Protein AF-A0A7X3HGC6-F1 (afdb_monomer)

Mean predicted aligned error: 2.89 Å

Solvent-accessible surface area (backbone atoms only — not comparable to full-atom values): 5429 Å² total; per-residue (Å²): 90,54,83,87,49,52,72,52,50,57,57,40,58,54,70,56,56,88,66,59,96,92,52,82,77,76,64,79,70,57,51,75,36,72,87,50,30,73,79,52,65,72,66,70,76,51,98,56,45,48,54,47,61,43,70,56,96,91,36,80,76,33,41,40,39,32,31,68,55,98,50,96,85,59,84,55,99,83,57,56,49,79,49,70,68

Secondary structure (DSSP, 8-state):
--TTTGGGHHHHHHHTS---TTSPPPPGGGGGSHHHHTTTTTTTSSTT-EEEEEEETTEEEEEEEEE---STT---TTS-EEEE-

Radius of gyration: 13.49 Å; Cα contacts (8 Å, |Δi|>4): 97; chains: 1; bounding box: 30×28×38 Å

Structure (mmCIF, N/CA/C/O backbone):
data_AF-A0A7X3HGC6-F1
#
_entry.id   AF-A0A7X3HGC6-F1
#
loop_
_atom_site.group_PDB
_atom_site.id
_atom_site.type_symbol
_atom_site.label_atom_id
_atom_site.label_alt_id
_atom_site.label_comp_id
_atom_site.label_asym_id
_atom_site.label_entity_id
_atom_site.label_seq_id
_atom_site.pdbx_PDB_ins_code
_atom_site.Cartn_x
_atom_site.Cartn_y
_atom_site.Cartn_z
_atom_site.occupancy
_atom_site.B_iso_or_equiv
_atom_site.auth_seq_id
_atom_site.auth_comp_id
_atom_site.auth_asym_id
_atom_site.auth_atom_id
_atom_site.pdbx_PDB_model_num
ATOM 1 N N . MET A 1 1 ? -10.288 2.688 4.276 1.00 93.62 1 MET A N 1
ATOM 2 C CA . MET A 1 1 ? -9.191 3.492 4.838 1.00 93.62 1 MET A CA 1
ATOM 3 C C . ME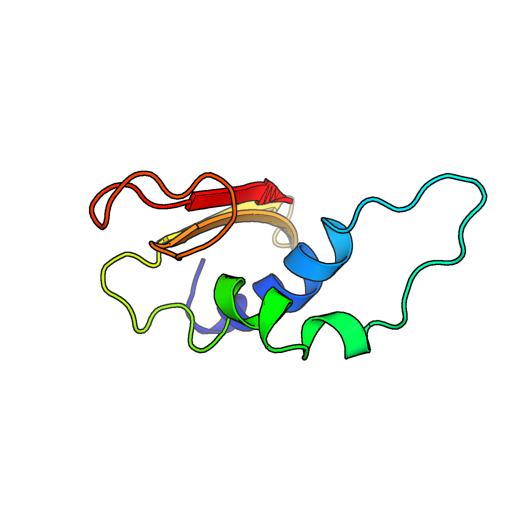T A 1 1 ? -9.579 4.956 4.748 1.00 93.62 1 MET A C 1
ATOM 5 O O . MET A 1 1 ? -10.088 5.352 3.700 1.00 93.62 1 MET A O 1
ATOM 9 N N . THR A 1 2 ? -9.427 5.731 5.816 1.00 95.81 2 THR A N 1
ATOM 10 C CA . THR A 1 2 ? -9.652 7.185 5.801 1.00 95.81 2 THR A CA 1
ATOM 11 C C . THR A 1 2 ? -8.393 7.925 5.346 1.00 95.81 2 THR A C 1
ATOM 13 O O . THR A 1 2 ? -7.310 7.341 5.278 1.00 95.81 2 THR A O 1
ATOM 16 N N . MET A 1 3 ? -8.514 9.216 5.023 1.00 94.75 3 MET A N 1
ATOM 17 C CA . MET A 1 3 ? -7.363 10.009 4.570 1.00 94.75 3 MET A CA 1
ATOM 18 C C . MET A 1 3 ? -6.264 10.102 5.633 1.00 94.75 3 MET A C 1
ATOM 20 O O . MET A 1 3 ? -5.080 10.129 5.307 1.00 94.75 3 MET A O 1
ATOM 24 N N . GLU A 1 4 ? -6.652 10.121 6.908 1.00 96.38 4 GLU A N 1
ATOM 25 C CA . GLU A 1 4 ? -5.736 10.139 8.048 1.00 96.38 4 GLU A CA 1
ATOM 26 C C . GLU A 1 4 ? -4.944 8.832 8.173 1.00 96.38 4 GLU A C 1
ATOM 28 O O . GLU A 1 4 ? -3.860 8.823 8.753 1.00 96.38 4 GLU A O 1
ATOM 33 N N . GLU A 1 5 ? -5.467 7.737 7.619 1.00 97.38 5 GLU A N 1
ATOM 34 C CA . GLU A 1 5 ? -4.846 6.418 7.664 1.00 97.38 5 GLU A CA 1
ATOM 35 C C . GLU A 1 5 ? -3.886 6.186 6.491 1.00 97.38 5 GLU A C 1
ATOM 37 O O . GLU A 1 5 ? -2.947 5.417 6.663 1.00 97.38 5 GLU A O 1
ATOM 42 N N . TYR A 1 6 ? -4.036 6.860 5.339 1.00 97.19 6 TYR A N 1
ATOM 43 C CA . TYR A 1 6 ? -3.176 6.675 4.149 1.00 97.19 6 TYR A CA 1
ATOM 44 C C . TYR A 1 6 ? -1.663 6.655 4.414 1.00 97.19 6 TYR A C 1
ATOM 46 O O . TYR A 1 6 ? -0.980 5.841 3.788 1.00 97.19 6 TYR A O 1
ATOM 54 N N . PRO A 1 7 ? -1.100 7.460 5.339 1.00 95.88 7 PRO A N 1
ATOM 55 C CA . PRO A 1 7 ? 0.317 7.362 5.675 1.00 95.88 7 PRO A CA 1
ATOM 56 C C . PRO A 1 7 ? 0.772 5.959 6.116 1.00 95.88 7 PRO A C 1
ATOM 58 O O . PRO A 1 7 ? 1.930 5.617 5.883 1.00 95.88 7 PRO A O 1
ATOM 61 N N . LEU A 1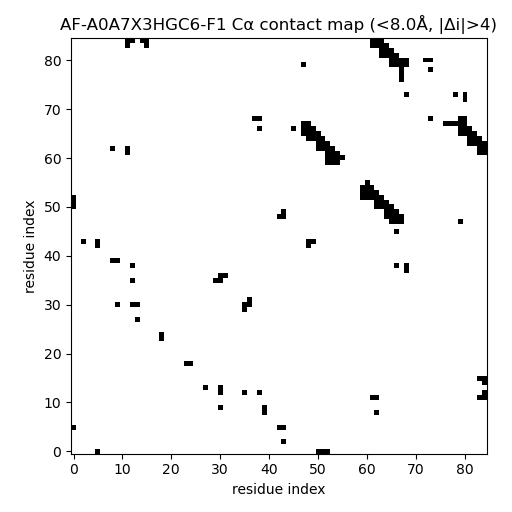 8 ? -0.122 5.129 6.673 1.00 96.88 8 LEU A N 1
ATOM 62 C CA . LEU A 1 8 ? 0.163 3.742 7.070 1.00 96.88 8 LEU A CA 1
ATOM 63 C C . LEU A 1 8 ? 0.521 2.840 5.884 1.00 96.88 8 LEU A C 1
ATOM 65 O O . LEU A 1 8 ? 1.200 1.835 6.075 1.00 96.88 8 LEU A O 1
ATOM 69 N N . LEU A 1 9 ? 0.124 3.192 4.655 1.00 97.44 9 LEU A N 1
ATOM 70 C CA . LEU A 1 9 ? 0.490 2.417 3.467 1.00 97.44 9 LEU A CA 1
ATOM 71 C C . LEU A 1 9 ? 2.011 2.341 3.267 1.00 97.44 9 LEU A C 1
ATOM 73 O O . LEU A 1 9 ? 2.496 1.366 2.707 1.00 97.44 9 LEU A O 1
ATOM 77 N N . ASN A 1 10 ? 2.779 3.325 3.750 1.00 96.75 10 ASN A N 1
ATOM 78 C CA . ASN A 1 10 ? 4.244 3.265 3.729 1.00 96.75 10 ASN A CA 1
ATOM 79 C C . ASN A 1 10 ? 4.796 2.147 4.626 1.00 96.75 10 ASN A C 1
ATOM 81 O O . ASN A 1 10 ? 5.760 1.482 4.249 1.00 96.75 10 ASN A O 1
ATOM 85 N N . ASP A 1 11 ? 4.192 1.934 5.797 1.00 96.12 11 ASP A N 1
ATOM 86 C CA . ASP A 1 11 ? 4.591 0.846 6.688 1.00 96.12 11 ASP A CA 1
ATOM 87 C C . ASP A 1 11 ? 4.192 -0.511 6.090 1.00 96.12 11 ASP A C 1
ATOM 89 O O . ASP A 1 11 ? 5.042 -1.394 5.998 1.00 96.12 11 ASP A O 1
ATOM 93 N N . PHE A 1 12 ? 2.970 -0.642 5.559 1.00 96.88 12 PHE A N 1
ATOM 94 C CA . PHE A 1 12 ? 2.534 -1.860 4.859 1.00 96.88 12 PHE A CA 1
ATOM 95 C C . PHE A 1 12 ? 3.383 -2.182 3.625 1.00 96.88 12 PHE A C 1
ATOM 97 O O . PHE A 1 12 ? 3.714 -3.336 3.370 1.00 96.88 12 PHE A O 1
ATOM 104 N N . LEU A 1 13 ? 3.794 -1.166 2.865 1.00 96.06 13 LEU A N 1
ATOM 105 C CA . LEU A 1 13 ? 4.691 -1.348 1.727 1.00 96.06 13 LEU A CA 1
ATOM 106 C C . LEU A 1 13 ? 6.064 -1.878 2.157 1.00 96.06 13 LEU A C 1
ATOM 108 O O . LEU A 1 13 ? 6.644 -2.706 1.459 1.00 96.06 13 LEU A O 1
ATOM 112 N N . TYR A 1 14 ? 6.587 -1.413 3.294 1.00 95.62 14 TYR A N 1
ATOM 113 C CA . TYR A 1 14 ? 7.836 -1.928 3.852 1.00 95.62 14 TYR A CA 1
ATOM 114 C C . TYR A 1 14 ? 7.687 -3.381 4.325 1.00 95.62 14 TYR A C 1
ATOM 116 O O . TYR A 1 14 ? 8.570 -4.200 4.078 1.00 95.62 14 TYR A O 1
ATOM 124 N N . GLU A 1 15 ? 6.573 -3.709 4.982 1.00 92.94 15 GLU A N 1
ATOM 125 C CA . GLU A 1 15 ? 6.277 -5.059 5.480 1.00 92.94 15 GLU A CA 1
ATOM 126 C C . GLU A 1 15 ? 6.083 -6.080 4.347 1.00 92.94 15 GLU A C 1
ATOM 128 O O . GLU A 1 15 ? 6.446 -7.245 4.505 1.00 92.94 15 GLU A O 1
ATOM 133 N N . ALA A 1 16 ? 5.625 -5.634 3.174 1.00 91.62 16 ALA A N 1
ATOM 134 C CA . ALA A 1 16 ? 5.507 -6.458 1.972 1.00 91.62 16 ALA A CA 1
ATOM 135 C C . ALA A 1 16 ? 6.856 -6.803 1.301 1.00 91.62 16 ALA A C 1
ATOM 137 O O . ALA A 1 16 ? 6.891 -7.616 0.371 1.00 91.62 16 ALA A O 1
ATOM 138 N N . ILE A 1 17 ? 7.977 -6.205 1.729 1.00 91.50 17 ILE A N 1
ATOM 139 C CA . ILE A 1 17 ? 9.296 -6.516 1.165 1.00 91.50 17 ILE A CA 1
ATOM 140 C C . ILE A 1 17 ? 9.706 -7.922 1.602 1.00 91.50 17 ILE A C 1
ATOM 142 O O . ILE A 1 17 ? 9.997 -8.181 2.769 1.00 91.50 17 ILE A O 1
ATOM 146 N N . PHE A 1 18 ? 9.795 -8.832 0.633 1.00 91.12 18 PHE A N 1
ATOM 147 C CA . PHE A 1 18 ? 10.296 -10.177 0.877 1.00 91.12 18 PHE A CA 1
ATOM 148 C C . PHE A 1 18 ? 11.774 -10.147 1.291 1.00 91.12 18 PHE A C 1
ATOM 150 O O . PHE A 1 18 ? 12.635 -9.671 0.547 1.00 91.12 18 PHE A O 1
ATOM 157 N N . ILE A 1 19 ? 12.067 -10.698 2.469 1.00 90.50 19 ILE A N 1
ATOM 158 C CA .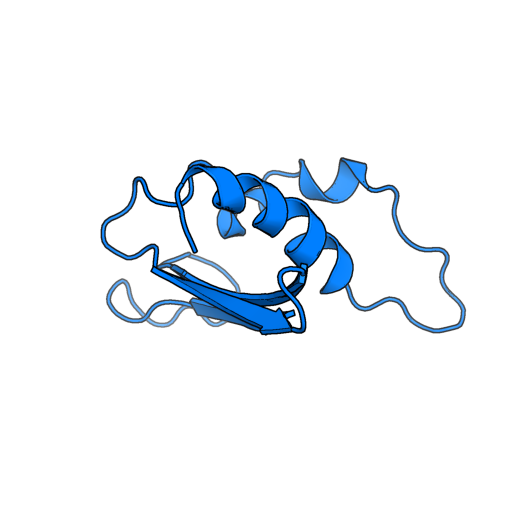 ILE A 1 19 ? 13.416 -10.798 3.028 1.00 90.50 19 ILE A CA 1
ATOM 159 C C . ILE A 1 19 ? 13.725 -12.286 3.248 1.00 90.50 19 ILE A C 1
ATOM 161 O O . ILE A 1 19 ? 13.092 -12.912 4.097 1.00 90.50 19 ILE A O 1
ATOM 165 N N . PRO A 1 20 ? 14.674 -12.875 2.498 1.00 92.38 20 PRO A N 1
ATOM 166 C CA . PRO A 1 20 ? 15.128 -14.242 2.750 1.00 92.38 20 PRO A CA 1
ATOM 167 C C . PRO A 1 20 ? 15.762 -14.383 4.143 1.00 92.38 20 PRO A C 1
ATOM 169 O O . PRO A 1 20 ? 16.434 -13.460 4.597 1.00 92.38 20 PRO A O 1
ATOM 172 N N . ASP A 1 21 ? 15.650 -15.560 4.771 1.00 90.12 21 ASP A N 1
ATOM 173 C CA . ASP A 1 21 ? 16.114 -15.830 6.151 1.00 90.12 21 ASP A CA 1
ATOM 174 C C . ASP A 1 21 ? 17.575 -15.430 6.445 1.00 90.12 21 ASP A C 1
ATOM 176 O O . ASP A 1 21 ? 17.939 -15.153 7.587 1.00 90.12 21 ASP A O 1
ATOM 180 N N . SER A 1 22 ? 18.438 -15.421 5.428 1.00 92.00 22 SER A N 1
ATOM 181 C CA . SER A 1 22 ? 19.869 -15.117 5.547 1.00 92.00 22 SER A CA 1
ATOM 182 C C . SER A 1 22 ? 20.238 -13.667 5.219 1.00 92.00 22 SER A C 1
ATOM 184 O O . SER A 1 22 ? 21.425 -13.335 5.187 1.00 92.00 22 SER A O 1
ATOM 186 N N . ILE A 1 23 ? 19.253 -12.804 4.956 1.00 93.50 23 ILE A N 1
ATOM 187 C CA . ILE A 1 23 ? 19.460 -11.419 4.531 1.00 93.50 23 ILE A CA 1
ATOM 188 C C . ILE A 1 23 ? 18.968 -10.457 5.609 1.00 93.50 23 ILE A C 1
ATOM 190 O O . ILE A 1 23 ? 17.857 -10.563 6.118 1.00 93.50 23 ILE A O 1
ATOM 194 N N . THR A 1 24 ? 19.801 -9.472 5.939 1.00 92.25 24 THR A N 1
ATOM 195 C CA . THR A 1 24 ? 19.399 -8.382 6.828 1.00 92.25 24 THR A CA 1
ATOM 196 C C . THR A 1 24 ? 18.347 -7.509 6.135 1.00 92.25 24 THR A C 1
ATOM 198 O O . THR A 1 24 ? 18.588 -7.087 4.999 1.00 92.25 24 THR A O 1
ATOM 201 N N . PRO A 1 25 ? 17.225 -7.179 6.802 1.00 92.12 25 PRO A N 1
ATOM 202 C CA . PRO A 1 25 ? 16.236 -6.248 6.273 1.00 92.12 25 PRO A CA 1
ATOM 203 C C . PRO A 1 25 ? 16.865 -4.924 5.826 1.00 92.12 25 PRO A C 1
ATOM 205 O O . PRO A 1 25 ? 17.754 -4.386 6.495 1.00 92.12 25 PRO A O 1
ATOM 208 N N . ALA A 1 26 ? 16.379 -4.382 4.709 1.00 91.75 26 ALA A N 1
ATOM 209 C CA . ALA A 1 26 ? 16.751 -3.040 4.282 1.00 91.75 26 ALA A CA 1
ATOM 210 C C . ALA A 1 26 ? 16.336 -2.002 5.336 1.00 91.75 26 ALA A C 1
ATOM 212 O O . ALA A 1 26 ? 15.419 -2.215 6.123 1.00 91.75 26 ALA A O 1
ATOM 213 N N . GLN A 1 27 ? 16.996 -0.848 5.358 1.00 95.00 27 GLN A N 1
ATOM 214 C CA . GLN A 1 27 ? 16.556 0.245 6.220 1.00 95.00 27 GLN A CA 1
ATOM 215 C C . GLN A 1 27 ? 15.179 0.756 5.775 1.00 95.00 27 GLN A C 1
ATOM 217 O O . GLN A 1 27 ? 14.896 0.815 4.580 1.00 95.00 27 GLN A O 1
ATOM 222 N N . LYS A 1 28 ? 14.344 1.203 6.727 1.00 93.69 28 LYS A N 1
ATOM 223 C CA . LYS A 1 28 ? 13.011 1.757 6.425 1.00 93.69 28 LYS A CA 1
ATOM 224 C C . LYS A 1 28 ? 13.044 2.913 5.423 1.00 93.69 28 LYS A C 1
ATOM 226 O O . LYS A 1 28 ? 12.065 3.133 4.741 1.00 93.69 28 LYS A O 1
ATOM 231 N N . ASN A 1 29 ? 14.144 3.645 5.272 1.00 95.50 29 ASN A N 1
ATOM 232 C CA . ASN A 1 29 ? 14.236 4.701 4.256 1.00 95.50 29 ASN A CA 1
ATOM 233 C C . ASN A 1 29 ? 14.149 4.186 2.806 1.00 95.50 29 ASN A C 1
ATOM 235 O O . ASN A 1 29 ? 13.940 5.002 1.912 1.00 95.50 29 ASN A O 1
ATOM 239 N N . ILE A 1 30 ? 14.267 2.873 2.560 1.00 95.50 30 ILE A N 1
ATOM 240 C CA . ILE A 1 30 ? 14.109 2.292 1.223 1.00 95.50 30 ILE A CA 1
ATOM 241 C C . ILE A 1 30 ? 12.749 2.636 0.615 1.00 95.50 30 ILE A C 1
ATOM 243 O O . ILE A 1 30 ? 12.686 2.913 -0.577 1.00 95.50 30 ILE A O 1
ATOM 247 N N . ILE A 1 31 ? 11.683 2.723 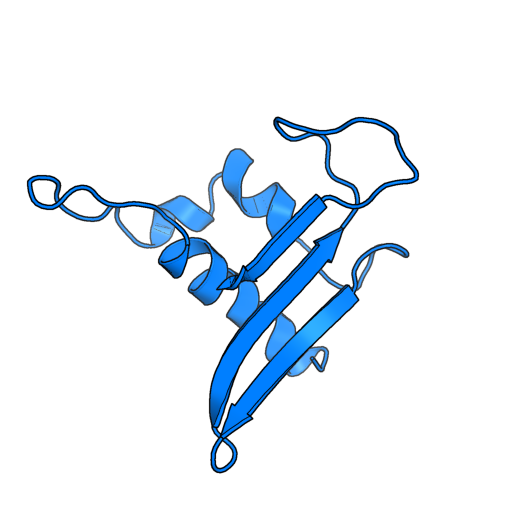1.425 1.00 95.75 31 ILE A N 1
ATOM 248 C CA . ILE A 1 31 ? 10.349 3.084 0.925 1.00 95.75 31 ILE A CA 1
ATOM 249 C C . ILE A 1 31 ? 10.303 4.483 0.320 1.00 95.75 31 ILE A C 1
ATOM 251 O O . ILE A 1 31 ? 9.422 4.737 -0.485 1.00 95.75 31 ILE A O 1
ATOM 255 N N . ALA A 1 32 ? 11.244 5.378 0.639 1.00 95.50 32 ALA A N 1
ATOM 256 C CA . ALA A 1 32 ? 11.316 6.705 0.030 1.00 95.50 32 ALA A CA 1
ATOM 257 C C . A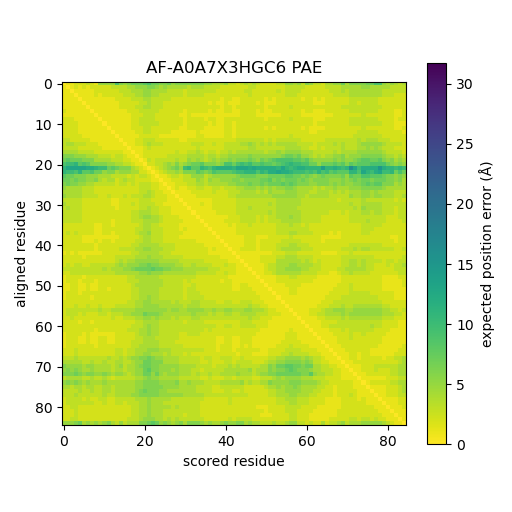LA A 1 32 ? 11.870 6.688 -1.408 1.00 95.50 32 ALA A C 1
ATOM 259 O O . ALA A 1 32 ? 11.911 7.739 -2.051 1.00 95.50 32 ALA A O 1
ATOM 260 N N . SER A 1 33 ? 12.320 5.535 -1.916 1.00 96.00 33 SER A N 1
ATOM 261 C CA . SER A 1 33 ? 12.804 5.429 -3.289 1.00 96.00 33 SER A CA 1
ATOM 262 C C . SER A 1 33 ? 11.655 5.651 -4.289 1.00 96.00 33 SER A C 1
ATOM 264 O O . SER A 1 33 ? 10.522 5.237 -4.021 1.00 96.00 33 SER A O 1
ATOM 266 N N . PRO A 1 34 ? 11.903 6.293 -5.446 1.00 94.38 34 PRO A N 1
ATOM 267 C CA . PRO A 1 34 ? 10.873 6.511 -6.464 1.00 94.38 34 PRO A CA 1
ATOM 268 C C . PRO A 1 34 ? 10.175 5.220 -6.918 1.00 94.38 34 PRO A C 1
ATOM 270 O O . PRO A 1 34 ? 8.977 5.224 -7.191 1.00 94.38 34 PRO A O 1
ATOM 273 N N . GLU A 1 35 ? 10.918 4.114 -6.959 1.00 92.56 35 GLU A N 1
ATOM 274 C CA . GLU A 1 35 ? 10.443 2.797 -7.385 1.00 92.56 35 GLU A CA 1
ATOM 275 C C . GLU A 1 35 ? 9.413 2.199 -6.419 1.00 92.56 35 GLU A C 1
ATOM 277 O O . GLU A 1 35 ? 8.535 1.459 -6.854 1.00 92.56 35 GLU A O 1
ATOM 282 N N . LEU A 1 36 ? 9.499 2.523 -5.125 1.00 94.50 36 LEU A N 1
ATOM 283 C CA . LEU A 1 36 ? 8.532 2.092 -4.112 1.00 94.50 36 LEU A CA 1
ATOM 284 C C . LEU A 1 36 ? 7.441 3.143 -3.885 1.00 94.50 36 LEU A C 1
ATOM 286 O O . LEU A 1 36 ? 6.275 2.805 -3.694 1.00 94.50 36 LEU A O 1
ATOM 290 N N . GLN A 1 37 ? 7.763 4.430 -3.997 1.00 95.88 37 GLN A N 1
ATOM 291 C CA . GLN A 1 37 ? 6.776 5.496 -3.829 1.00 95.88 37 GLN A CA 1
ATOM 292 C C . GLN A 1 37 ? 5.665 5.478 -4.884 1.00 95.88 37 GLN A C 1
ATOM 294 O O . GLN A 1 37 ? 4.578 5.979 -4.602 1.00 95.88 37 GLN A O 1
ATOM 299 N N . ILE A 1 38 ? 5.856 4.844 -6.047 1.00 94.81 38 ILE A N 1
ATOM 300 C CA . ILE A 1 38 ? 4.773 4.652 -7.028 1.00 94.81 38 ILE A CA 1
ATOM 301 C C . ILE A 1 38 ? 3.532 3.961 -6.430 1.00 94.81 38 ILE A C 1
ATOM 303 O O . ILE A 1 38 ? 2.422 4.214 -6.886 1.00 94.81 38 ILE A O 1
ATOM 307 N N . TYR A 1 39 ? 3.690 3.162 -5.367 1.00 95.50 39 TYR A N 1
ATOM 308 C CA . TYR A 1 39 ? 2.583 2.462 -4.711 1.00 95.50 39 TYR A CA 1
ATOM 309 C C . TYR A 1 39 ? 1.726 3.375 -3.827 1.00 95.50 39 TYR A C 1
ATOM 311 O O . TYR A 1 39 ? 0.529 3.140 -3.695 1.00 95.50 39 TYR A O 1
ATOM 319 N N . VAL A 1 40 ? 2.301 4.418 -3.220 1.00 96.19 40 VAL A N 1
ATOM 320 C CA . VAL A 1 40 ? 1.676 5.118 -2.073 1.00 96.19 40 VAL A CA 1
ATOM 321 C C . VAL A 1 40 ? 1.786 6.642 -2.118 1.00 96.19 40 VAL A C 1
ATOM 323 O O . VAL A 1 40 ? 1.122 7.336 -1.349 1.00 96.19 40 VAL A O 1
ATOM 326 N N . ASN A 1 41 ? 2.596 7.196 -3.018 1.00 95.62 41 ASN A N 1
ATOM 327 C CA . ASN A 1 41 ? 2.764 8.638 -3.128 1.00 95.62 41 ASN A CA 1
ATOM 328 C C . ASN A 1 41 ? 1.431 9.302 -3.485 1.00 95.62 41 ASN A C 1
ATOM 330 O O . ASN A 1 41 ? 0.773 8.892 -4.449 1.00 95.62 41 ASN A O 1
ATOM 334 N N . GLN A 1 42 ? 1.073 10.324 -2.701 1.00 95.38 42 GLN A N 1
ATOM 335 C CA . GLN A 1 42 ? -0.161 11.105 -2.834 1.00 95.38 42 GLN A CA 1
ATOM 336 C C . GLN A 1 42 ? -1.430 10.239 -2.942 1.00 95.38 42 GLN A C 1
ATOM 338 O O . GLN A 1 42 ? -2.364 10.592 -3.660 1.00 95.38 42 GLN A O 1
ATOM 343 N N . PHE A 1 43 ? -1.448 9.099 -2.246 1.00 97.25 43 PHE A N 1
ATOM 344 C CA . PHE A 1 43 ? -2.566 8.164 -2.297 1.00 97.25 43 PHE A CA 1
ATOM 345 C C . PHE A 1 43 ? -3.889 8.841 -1.911 1.00 97.25 43 PHE A C 1
ATOM 347 O O . PHE A 1 43 ? -3.948 9.610 -0.948 1.00 97.25 43 PHE A O 1
ATOM 354 N N . GLY A 1 44 ? -4.937 8.558 -2.680 1.00 96.06 44 GLY A N 1
ATOM 355 C CA . GLY A 1 44 ? -6.267 9.152 -2.553 1.00 96.06 44 GLY A CA 1
ATOM 356 C C . GLY A 1 44 ? -6.482 10.400 -3.413 1.00 96.06 44 GLY A C 1
ATOM 357 O O . GLY A 1 44 ? -7.594 10.928 -3.431 1.00 96.06 44 GLY A O 1
ATOM 358 N N . LEU A 1 45 ? -5.457 10.879 -4.131 1.00 95.75 45 LEU A N 1
ATOM 359 C CA . LEU A 1 45 ? -5.613 11.956 -5.117 1.00 95.75 45 LEU A CA 1
ATOM 360 C C . LEU A 1 45 ? -5.949 11.434 -6.519 1.00 95.75 45 LEU A C 1
ATOM 362 O O . LEU A 1 45 ? -6.494 12.194 -7.324 1.00 95.75 45 LEU A O 1
ATOM 366 N N . LEU A 1 46 ? -5.629 10.175 -6.834 1.00 93.44 46 LEU A N 1
ATOM 367 C CA . LEU A 1 46 ? -5.984 9.575 -8.118 1.00 93.44 46 LEU A CA 1
ATOM 368 C C . LEU A 1 46 ? -7.360 8.909 -8.046 1.00 93.44 46 LEU A C 1
ATOM 370 O O . LEU A 1 46 ? -7.771 8.382 -7.017 1.00 93.44 46 LEU A O 1
ATOM 374 N N . LYS A 1 47 ? -8.080 8.916 -9.173 1.00 93.06 47 LYS A N 1
ATOM 375 C CA . LYS A 1 47 ? -9.438 8.345 -9.285 1.00 93.06 47 LYS A CA 1
ATOM 376 C C . LYS A 1 47 ? -9.485 6.829 -9.051 1.00 93.06 47 LYS A C 1
ATOM 378 O O . LYS A 1 47 ? -10.555 6.277 -8.818 1.00 93.06 47 LYS A O 1
ATOM 383 N N . ASP A 1 48 ? -8.345 6.178 -9.219 1.00 94.94 48 ASP A N 1
ATOM 384 C CA . ASP A 1 48 ? -8.119 4.738 -9.171 1.00 94.94 48 ASP A CA 1
ATOM 385 C C . ASP A 1 48 ? -7.471 4.281 -7.857 1.00 94.94 48 ASP A C 1
ATOM 387 O O . ASP A 1 48 ? -7.274 3.081 -7.672 1.00 94.94 48 ASP A O 1
ATOM 391 N N . ASP A 1 49 ? -7.203 5.209 -6.931 1.00 97.62 49 ASP A N 1
ATOM 392 C CA . ASP A 1 49 ? -6.732 4.889 -5.587 1.00 97.62 49 ASP A CA 1
ATOM 393 C C . ASP A 1 49 ? -7.906 4.393 -4.727 1.00 97.62 49 ASP A C 1
ATOM 395 O O . ASP A 1 49 ? -8.789 5.159 -4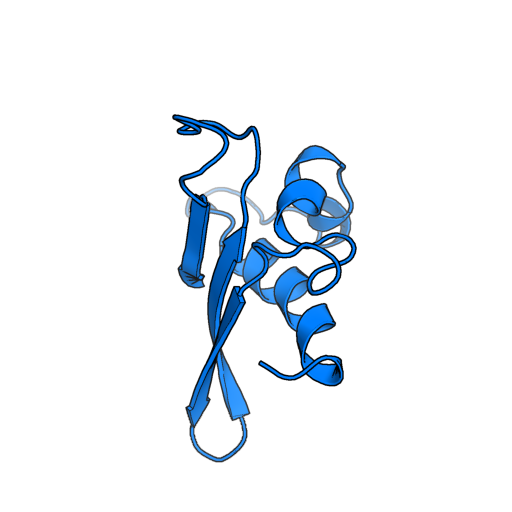.329 1.00 97.62 49 ASP A O 1
ATOM 399 N N . PHE A 1 50 ? -7.900 3.106 -4.380 1.00 97.69 50 PHE A N 1
ATOM 400 C CA . PHE A 1 50 ? -8.848 2.536 -3.417 1.00 97.69 50 PHE A CA 1
ATOM 401 C C . PHE A 1 50 ? -8.118 1.694 -2.380 1.00 97.69 50 PHE A C 1
ATOM 403 O O . PHE A 1 50 ? -7.223 0.923 -2.717 1.00 97.69 50 PHE A O 1
ATOM 410 N N . ALA A 1 51 ? -8.520 1.811 -1.112 1.00 97.88 51 ALA A N 1
ATOM 411 C CA . ALA A 1 51 ? -7.919 1.047 -0.026 1.00 97.88 51 ALA A CA 1
ATOM 412 C C . ALA A 1 51 ? -8.931 0.637 1.048 1.00 97.88 51 ALA A C 1
ATOM 414 O O . ALA A 1 51 ? -9.762 1.430 1.515 1.00 97.88 51 ALA A O 1
ATOM 415 N N . LEU A 1 52 ? -8.800 -0.605 1.501 1.00 98.19 52 LEU A N 1
ATOM 416 C CA . LEU A 1 52 ? -9.501 -1.164 2.649 1.00 98.19 52 LEU A CA 1
ATOM 417 C C . LEU A 1 52 ? -8.484 -1.566 3.714 1.00 98.19 52 LEU A C 1
ATOM 419 O O . LEU A 1 52 ? -7.346 -1.914 3.407 1.00 98.19 52 LEU A O 1
ATOM 423 N N . VAL A 1 53 ? -8.922 -1.525 4.967 1.00 97.88 53 VAL A N 1
ATOM 424 C CA . VAL A 1 53 ? -8.130 -1.965 6.116 1.00 97.88 53 VAL A CA 1
ATOM 425 C C . VAL A 1 53 ? -8.843 -3.115 6.807 1.00 97.88 53 VAL A C 1
ATOM 427 O O . VAL A 1 53 ? -10.073 -3.136 6.883 1.00 97.88 53 VAL A O 1
ATOM 430 N N . ALA A 1 54 ? -8.065 -4.067 7.309 1.00 97.81 54 ALA A N 1
ATOM 431 C CA . ALA A 1 54 ? -8.536 -5.037 8.280 1.00 97.81 54 ALA A CA 1
ATOM 432 C C . ALA A 1 54 ? -8.349 -4.440 9.678 1.00 97.81 54 ALA A C 1
ATOM 434 O O . ALA A 1 54 ? -7.238 -4.051 10.043 1.00 97.81 54 ALA A O 1
ATOM 435 N N . GLU A 1 55 ? -9.424 -4.371 10.460 1.00 97.69 55 GLU A N 1
ATOM 436 C CA . GLU A 1 55 ? -9.402 -3.844 11.825 1.00 97.69 55 GLU A CA 1
ATOM 437 C C . GLU A 1 55 ? -9.835 -4.922 12.823 1.00 97.69 55 GLU A C 1
ATOM 439 O O . GLU A 1 55 ? -10.865 -5.576 12.649 1.00 97.69 55 GLU A O 1
ATOM 444 N N . VAL A 1 56 ? -9.057 -5.087 13.893 1.00 98.06 56 VAL A N 1
ATOM 445 C CA . VAL A 1 56 ? -9.373 -5.946 15.038 1.00 98.06 56 VAL A CA 1
ATOM 446 C C . VAL A 1 56 ? -9.211 -5.114 16.300 1.00 98.06 56 VAL A C 1
ATOM 448 O O . VAL A 1 56 ? -8.165 -4.510 16.508 1.00 98.06 56 VAL A O 1
ATOM 451 N N . GLU A 1 57 ? -10.247 -5.058 17.139 1.00 97.19 57 GLU A N 1
ATOM 452 C CA . GLU A 1 57 ? -10.216 -4.312 18.409 1.00 97.19 57 GLU A CA 1
ATOM 453 C C . GLU A 1 57 ? -9.744 -2.848 18.257 1.00 97.19 57 GLU A C 1
ATOM 455 O O . GLU A 1 57 ? -8.980 -2.343 19.079 1.00 97.19 57 GLU A O 1
ATOM 460 N N . LYS A 1 58 ? -10.207 -2.143 17.210 1.00 95.38 58 LYS A N 1
ATOM 461 C CA . LYS A 1 58 ? -9.800 -0.759 16.879 1.00 95.38 58 LYS A CA 1
ATOM 462 C C . LYS A 1 58 ? -8.333 -0.592 16.479 1.00 95.38 58 LYS A C 1
ATOM 464 O O . LYS A 1 58 ? -7.816 0.524 16.473 1.00 95.38 58 LYS A O 1
ATOM 469 N N . LYS A 1 59 ? -7.649 -1.686 16.152 1.00 96.19 59 LYS A N 1
ATOM 470 C CA . LYS A 1 59 ? -6.294 -1.680 15.612 1.00 96.19 59 LYS A CA 1
ATOM 471 C C . LYS A 1 59 ? -6.326 -2.139 14.162 1.00 96.19 59 LYS A C 1
ATOM 473 O O . LYS A 1 59 ? -6.836 -3.216 13.863 1.00 96.19 59 LYS A O 1
ATOM 478 N N . ILE A 1 60 ? -5.727 -1.346 13.282 1.00 97.38 60 ILE A N 1
ATOM 479 C CA . ILE A 1 60 ? -5.468 -1.751 11.902 1.00 97.38 60 ILE A CA 1
ATOM 480 C C . ILE A 1 60 ? -4.387 -2.841 11.922 1.00 97.38 60 ILE A C 1
ATOM 482 O O . ILE A 1 60 ? -3.313 -2.646 12.495 1.00 97.38 60 ILE A O 1
ATOM 486 N N . VAL A 1 61 ? -4.696 -3.999 11.341 1.00 96.62 61 VAL A N 1
ATOM 487 C CA . VAL A 1 61 ? -3.829 -5.193 11.320 1.00 96.62 61 VAL A CA 1
ATOM 488 C C . VAL A 1 61 ? -3.434 -5.635 9.912 1.00 96.62 61 VAL A C 1
ATOM 490 O O . VAL A 1 61 ? -2.691 -6.597 9.778 1.00 96.62 61 VAL A O 1
ATOM 493 N N . GLY A 1 62 ? -3.936 -4.957 8.883 1.00 96.75 62 GLY A N 1
ATOM 494 C CA . GLY A 1 62 ? -3.618 -5.238 7.487 1.00 96.75 62 GLY A CA 1
ATOM 495 C C . GLY A 1 62 ? -4.282 -4.229 6.561 1.00 96.75 62 GLY A C 1
ATOM 496 O O . GLY A 1 62 ? -5.242 -3.549 6.953 1.00 96.75 62 GLY A O 1
ATOM 497 N N . ALA A 1 63 ? -3.797 -4.150 5.330 1.00 97.88 63 ALA A N 1
ATOM 498 C CA . ALA A 1 63 ? -4.355 -3.294 4.295 1.00 97.88 63 ALA A CA 1
ATOM 499 C C . ALA A 1 63 ? -4.324 -3.981 2.930 1.00 97.88 63 ALA A C 1
ATOM 501 O O . ALA A 1 63 ? -3.397 -4.705 2.584 1.00 97.88 63 ALA A O 1
ATOM 502 N N . VAL A 1 64 ? -5.340 -3.693 2.123 1.00 97.94 64 VAL A N 1
ATOM 503 C CA . VAL A 1 64 ? -5.342 -3.972 0.686 1.00 97.94 64 VAL A CA 1
ATOM 504 C C . VAL A 1 64 ? -5.593 -2.663 -0.037 1.00 97.94 64 VAL A C 1
ATOM 506 O O . VAL A 1 64 ? -6.525 -1.930 0.305 1.00 97.94 64 VAL A O 1
ATOM 509 N N . TRP A 1 65 ? -4.760 -2.353 -1.022 1.00 97.81 65 TRP A N 1
ATOM 510 C CA . TRP A 1 65 ? -4.892 -1.140 -1.811 1.00 97.81 65 TRP A CA 1
ATOM 511 C C . TRP A 1 65 ? -4.607 -1.407 -3.280 1.00 97.81 65 TRP A C 1
ATOM 513 O O . TRP A 1 65 ? -3.877 -2.328 -3.652 1.00 97.81 65 TRP A O 1
ATOM 523 N N . VAL A 1 66 ? -5.242 -0.603 -4.119 1.00 97.25 66 VAL A N 1
ATOM 524 C CA . VAL A 1 66 ? -5.142 -0.690 -5.568 1.00 97.25 66 VAL A CA 1
ATOM 525 C C . VAL A 1 66 ? -4.905 0.697 -6.144 1.00 97.25 66 VAL A C 1
ATOM 527 O O . VAL A 1 66 ? -5.379 1.685 -5.580 1.00 97.25 66 VAL A O 1
ATOM 530 N N . ARG A 1 67 ? -4.164 0.740 -7.252 1.00 96.75 67 ARG A N 1
ATOM 531 C CA . ARG A 1 67 ? -4.023 1.899 -8.142 1.00 96.75 67 ARG A CA 1
ATOM 532 C C . ARG A 1 67 ? -3.486 1.460 -9.498 1.00 96.75 67 ARG A C 1
ATOM 534 O O . ARG A 1 67 ? -2.842 0.414 -9.609 1.00 96.75 67 ARG A O 1
ATOM 541 N N . ILE A 1 68 ? -3.719 2.250 -10.531 1.00 95.94 68 ILE A N 1
ATOM 542 C CA . ILE A 1 68 ? -3.112 2.079 -11.847 1.00 95.94 68 ILE A CA 1
ATOM 543 C C . ILE A 1 68 ? -1.681 2.605 -11.764 1.00 95.94 68 ILE A C 1
ATOM 545 O O . ILE A 1 68 ? -1.422 3.765 -11.445 1.00 95.94 68 ILE A O 1
ATOM 549 N N . MET A 1 69 ? -0.729 1.714 -12.016 1.00 93.81 69 MET A N 1
ATOM 550 C CA . MET A 1 69 ? 0.695 2.010 -11.955 1.00 93.81 69 MET A CA 1
ATOM 551 C C . MET A 1 69 ? 1.453 1.185 -12.987 1.00 93.81 69 MET A C 1
ATOM 553 O O . MET A 1 69 ? 1.148 0.016 -13.222 1.00 93.81 69 MET A O 1
ATOM 557 N N . HIS A 1 70 ? 2.471 1.793 -13.592 1.00 92.69 70 HIS A N 1
ATOM 558 C CA . HIS A 1 70 ? 3.293 1.177 -14.637 1.00 92.69 70 HIS A CA 1
ATOM 559 C C . HIS A 1 70 ? 4.422 0.347 -14.022 1.00 92.69 70 HIS A C 1
ATOM 561 O O . HIS A 1 70 ? 5.605 0.652 -14.162 1.00 92.69 70 HIS A O 1
ATOM 567 N N . VAL A 1 71 ? 4.032 -0.692 -13.288 1.00 89.69 71 VAL A N 1
ATOM 568 C CA . VAL A 1 71 ? 4.935 -1.649 -12.638 1.00 89.69 71 VAL A CA 1
ATOM 569 C C . VAL A 1 71 ? 5.015 -2.954 -13.430 1.00 89.69 71 VAL A C 1
ATOM 571 O O . VAL A 1 71 ? 4.308 -3.161 -14.419 1.00 89.69 71 VAL A O 1
ATOM 574 N N . TYR A 1 72 ? 5.887 -3.864 -12.998 1.00 88.75 72 TYR A N 1
ATOM 575 C CA . TYR A 1 72 ? 5.899 -5.219 -13.541 1.00 88.75 72 TYR A CA 1
ATOM 576 C C . TYR A 1 72 ? 4.524 -5.877 -13.357 1.00 88.75 72 TYR A C 1
ATOM 578 O O . TYR A 1 72 ? 4.007 -5.932 -12.245 1.00 88.75 72 TYR A O 1
ATOM 586 N N . GLY A 1 73 ? 3.942 -6.375 -14.450 1.00 90.31 73 GLY A N 1
ATOM 587 C CA . GLY A 1 73 ? 2.583 -6.923 -14.461 1.00 90.31 73 GLY A CA 1
ATOM 588 C C . GLY A 1 73 ? 1.493 -5.928 -14.875 1.00 90.31 73 GLY A C 1
ATOM 589 O O . GLY A 1 73 ? 0.341 -6.336 -14.980 1.00 90.31 73 GLY A O 1
ATOM 590 N N . HIS A 1 74 ? 1.833 -4.667 -15.164 1.00 95.44 74 HIS A N 1
ATOM 591 C CA . HIS A 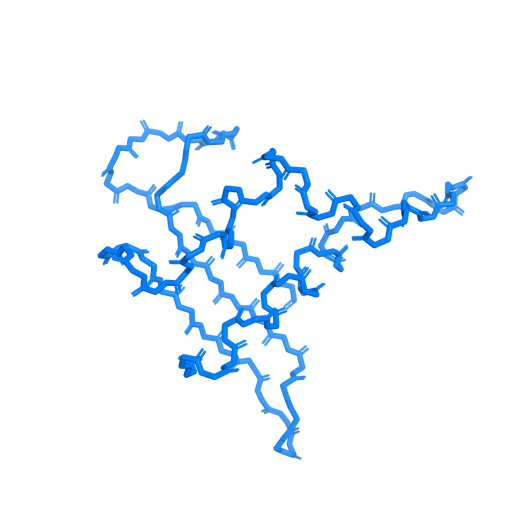1 74 ? 0.909 -3.726 -15.799 1.00 95.44 74 HIS A CA 1
ATOM 592 C C . HIS A 1 74 ? 0.455 -4.242 -17.171 1.00 95.44 74 HIS A C 1
ATOM 594 O O . HIS A 1 74 ? 1.291 -4.596 -18.010 1.00 95.44 74 HIS A O 1
ATOM 600 N N . ILE A 1 75 ? -0.860 -4.256 -17.398 1.00 95.19 75 ILE A N 1
ATOM 601 C CA . ILE A 1 75 ? -1.465 -4.735 -18.647 1.00 95.19 75 ILE A CA 1
ATOM 602 C C . ILE A 1 75 ? -2.095 -3.609 -19.476 1.00 95.19 75 ILE A C 1
ATOM 604 O O . ILE A 1 75 ? -1.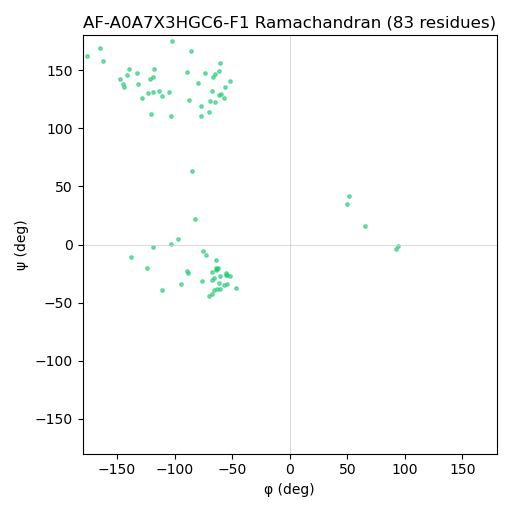940 -3.615 -20.696 1.00 95.19 75 ILE A O 1
ATOM 608 N N . ASP A 1 76 ? -2.752 -2.640 -18.833 1.00 96.31 76 ASP A N 1
ATOM 609 C CA . ASP A 1 76 ? -3.424 -1.494 -19.451 1.00 96.31 76 ASP A CA 1
ATOM 610 C C . ASP A 1 76 ? -3.741 -0.400 -18.410 1.00 96.31 76 ASP A C 1
ATOM 612 O O . ASP A 1 76 ? -3.661 -0.628 -17.203 1.00 96.31 76 ASP A O 1
ATOM 616 N N . ASP A 1 77 ? -4.145 0.779 -18.893 1.00 95.38 77 ASP A N 1
ATOM 617 C CA . ASP A 1 77 ? -4.494 1.945 -18.068 1.00 95.38 77 ASP A CA 1
ATOM 618 C C . ASP A 1 77 ? -5.943 1.895 -17.520 1.00 95.38 77 ASP A C 1
ATOM 620 O O . ASP A 1 77 ? -6.537 2.932 -17.205 1.00 95.38 77 ASP A O 1
ATOM 624 N N . GLU A 1 78 ? -6.547 0.707 -17.432 1.00 95.94 78 GLU A N 1
ATOM 625 C CA . GLU A 1 78 ? -7.886 0.487 -16.862 1.00 95.94 78 GLU A CA 1
ATOM 626 C C . GLU A 1 78 ? -7.872 -0.543 -15.720 1.00 95.94 78 GLU A C 1
ATOM 628 O O . GLU A 1 78 ? -8.770 -0.544 -14.874 1.00 95.94 78 GLU A O 1
ATOM 633 N N . THR A 1 79 ? -6.834 -1.379 -15.651 1.00 95.62 79 THR A N 1
ATOM 634 C CA . THR A 1 79 ?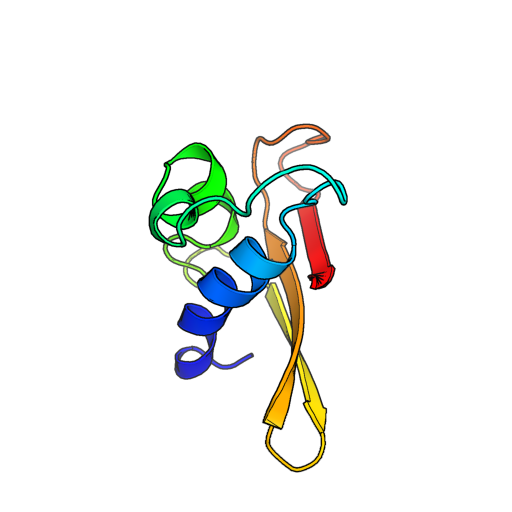 -6.689 -2.451 -14.668 1.00 95.62 79 THR A CA 1
ATOM 635 C C . THR A 1 79 ? -5.704 -2.051 -13.568 1.00 95.62 79 THR A C 1
ATOM 637 O O . THR A 1 79 ? -4.495 -1.982 -13.808 1.00 95.62 79 THR A O 1
ATOM 640 N N . PRO A 1 80 ? -6.169 -1.814 -12.329 1.00 95.75 80 PRO A N 1
ATOM 641 C CA . PRO A 1 80 ? -5.280 -1.418 -11.254 1.00 95.75 80 PRO A CA 1
ATOM 642 C C . PRO A 1 80 ? -4.438 -2.601 -10.764 1.00 95.75 80 PRO A C 1
ATOM 644 O O . PRO A 1 80 ? -4.883 -3.749 -10.720 1.00 95.75 80 PRO A O 1
ATOM 647 N N . SER A 1 81 ? -3.217 -2.302 -10.335 1.00 95.56 81 SER A N 1
ATOM 648 C CA . SER A 1 81 ? -2.369 -3.253 -9.624 1.00 95.56 81 SER A CA 1
ATOM 649 C C . SER A 1 81 ? -2.793 -3.328 -8.160 1.00 95.56 81 SER A C 1
ATOM 651 O O . SER A 1 81 ? -3.085 -2.303 -7.543 1.00 95.56 81 SER A O 1
ATOM 653 N N . LEU A 1 82 ? -2.821 -4.543 -7.611 1.00 95.00 82 LEU A N 1
ATOM 654 C CA . LEU A 1 82 ? -3.240 -4.820 -6.239 1.00 95.00 82 LEU A CA 1
ATOM 655 C C . LEU A 1 82 ? -2.034 -5.122 -5.356 1.00 95.00 82 LEU A C 1
ATOM 657 O O . LEU A 1 82 ? -1.207 -5.968 -5.691 1.00 95.00 82 LEU A O 1
ATOM 661 N N . ALA A 1 83 ? -1.984 -4.464 -4.205 1.00 94.94 83 ALA A N 1
ATOM 662 C CA . ALA A 1 83 ? -1.052 -4.748 -3.130 1.00 94.94 83 ALA A CA 1
ATOM 663 C C . ALA A 1 83 ? -1.829 -5.087 -1.852 1.00 94.94 83 ALA A C 1
ATOM 665 O O . ALA A 1 83 ? -2.900 -4.535 -1.588 1.00 94.94 83 ALA A O 1
ATOM 666 N N . ILE A 1 84 ? -1.306 -6.038 -1.084 1.00 95.62 84 ILE A N 1
ATOM 667 C CA . ILE A 1 84 ? -1.889 -6.499 0.173 1.00 95.62 84 ILE A CA 1
ATOM 668 C C . ILE A 1 84 ? -0.764 -6.831 1.147 1.00 95.62 84 ILE A C 1
ATOM 670 O O . ILE A 1 84 ? 0.220 -7.461 0.754 1.00 95.62 84 ILE A O 1
ATOM 674 N N . SER A 1 85 ? -0.918 -6.398 2.395 1.00 93.38 85 SER A N 1
ATOM 675 C CA . SER A 1 85 ? -0.015 -6.703 3.504 1.00 93.38 85 SER A CA 1
ATOM 676 C C . SER A 1 85 ? -0.779 -6.841 4.810 1.00 93.38 85 SER A C 1
ATOM 678 O O . SER A 1 85 ? -1.854 -6.209 4.956 1.00 93.38 85 SER A O 1
#

Organism: NCBI:txid319939

pLDDT: mean 95.13, std 2.2, range [88.75, 98.19]

Nearest PDB structures (foldseek):
  1nbh-assembly1_B  TM=4.385E-01  e=3.507E-01  Rattus norvegicus
  1kia-assembly1_D  TM=4.332E-01  e=9.308E-01  Rattus norvegicus
  1d2g-assembly1_A  TM=4.202E-01  e=8.173E-01  Rattus norvegicus
  2fl4-assembly1_A-2  TM=4.474E-01  e=2.032E+00  Enterococcus faecalis V583
  1d2h-assembly1_C  TM=3.456E-01  e=7.658E-01  Rattus norvegicus

Sequence (85 aa):
MTMEEYPLLNDFLYEAIFIPDSITPAQKNIIASPELQIYVNQFGLLKDDFALVAEVEKKIVGAVWVRIMHVYGHIDDETPSLAIS

Foldseek 3Di:
DDPVCLVCVLVQLLVPDDDPPPGDRDPSCVCVDPLNCQQRPPAPPDPFWDKDFDDDPNDTDKMKIWDQGPDVVRDDRPDTDIDID